Protein AF-0000000072506233 (afdb_homodimer)

pLDDT: mean 91.71, std 10.61, range [56.5, 98.94]

Solvent-accessible surface area (backbone atoms only — not comparable to full-atom values): 7409 Å² total; per-residue (Å²): 113,69,65,63,53,50,52,50,53,49,53,50,50,42,51,51,42,52,50,52,40,53,51,48,50,53,52,34,52,51,36,49,49,50,35,54,54,41,52,51,48,39,53,53,40,51,51,48,40,53,52,42,51,53,50,40,53,54,48,52,54,54,43,52,53,54,56,58,70,77,99,115,68,64,63,55,48,53,51,52,49,52,49,51,43,51,51,42,52,51,52,39,53,52,49,51,52,53,35,52,51,35,48,50,51,34,54,52,40,52,52,49,38,53,53,41,51,50,48,39,52,52,43,52,52,50,40,52,55,48,52,53,52,43,50,52,54,58,56,72,76,100

InterPro domains:
  IPR038830 Coiled-coil domain-containing protein 186 [PTHR18911] (1-64)

Structure (mmCIF, N/CA/C/O backbone):
data_AF-0000000072506233-model_v1
#
loop_
_entity.id
_entity.type
_entity.pdbx_description
1 polymer 'Uncharacterized protein'
#
loop_
_atom_site.group_PDB
_atom_site.id
_atom_site.type_symbol
_atom_site.label_atom_id
_atom_site.label_alt_id
_atom_site.label_comp_id
_atom_site.label_asym_id
_atom_site.label_entity_id
_atom_site.label_seq_id
_atom_site.pdbx_PDB_ins_code
_atom_site.Cartn_x
_atom_site.Cartn_y
_atom_site.Cartn_z
_atom_site.occupancy
_atom_site.B_iso_or_equiv
_atom_site.auth_seq_id
_atom_site.auth_comp_id
_atom_site.auth_asym_id
_atom_site.auth_atom_id
_atom_site.pdbx_PDB_model_num
ATOM 1 N N . MET A 1 1 ? 1.942 52.375 18.141 1 60.22 1 MET A N 1
ATOM 2 C CA . MET A 1 1 ? 2.357 51.906 16.828 1 60.22 1 MET A CA 1
ATOM 3 C C . MET A 1 1 ? 2.951 50.5 16.922 1 60.22 1 MET A C 1
ATOM 5 O O . MET A 1 1 ? 2.697 49.656 16.062 1 60.22 1 MET A O 1
ATOM 9 N N . GLY A 1 2 ? 3.615 50.094 17.969 1 63.78 2 GLY A N 1
ATOM 10 C CA . GLY A 1 2 ? 4.23 48.812 18.172 1 63.78 2 GLY A CA 1
ATOM 11 C C . GLY A 1 2 ? 3.221 47.688 18.328 1 63.78 2 GLY A C 1
ATOM 12 O O . GLY A 1 2 ? 3.396 46.594 17.766 1 63.78 2 GLY A O 1
ATOM 13 N N . ALA A 1 3 ? 2.057 48.062 18.922 1 72.06 3 ALA A N 1
ATOM 14 C CA . ALA A 1 3 ? 1.026 47.062 19.203 1 72.06 3 ALA A CA 1
ATOM 15 C C . ALA A 1 3 ? 0.291 46.656 17.938 1 72.06 3 ALA A C 1
ATOM 17 O O . ALA A 1 3 ? 0.005 45.469 17.734 1 72.06 3 ALA A O 1
ATOM 18 N N . ILE A 1 4 ? 0.058 47.656 17.016 1 68.06 4 ILE A N 1
ATOM 19 C CA . ILE A 1 4 ? -0.662 47.438 15.766 1 68.06 4 ILE A CA 1
ATOM 20 C C . ILE A 1 4 ? 0.199 46.594 14.828 1 68.06 4 ILE A C 1
ATOM 22 O O . ILE A 1 4 ? -0.308 45.688 14.141 1 68.06 4 ILE A O 1
ATOM 26 N N . PHE A 1 5 ? 1.524 46.781 14.867 1 75.75 5 PHE A N 1
ATOM 27 C CA . PHE A 1 5 ? 2.457 46.031 14.031 1 75.75 5 PHE A CA 1
ATOM 28 C C . PHE A 1 5 ? 2.613 44.594 14.531 1 75.75 5 PHE A C 1
ATOM 30 O O . PHE A 1 5 ? 2.725 43.688 13.727 1 75.75 5 PHE A O 1
ATOM 37 N N . SER A 1 6 ? 2.568 44.531 15.859 1 76.25 6 SER A N 1
ATOM 38 C CA . SER A 1 6 ? 2.705 43.219 16.453 1 76.25 6 SER A CA 1
ATOM 39 C C . SER A 1 6 ? 1.454 42.375 16.219 1 76.25 6 SER A C 1
ATOM 41 O O . SER A 1 6 ? 1.549 41.188 15.906 1 76.25 6 SER A O 1
ATOM 43 N N . ALA A 1 7 ? 0.294 43.062 16.297 1 76.94 7 ALA A N 1
ATOM 44 C CA . ALA A 1 7 ? -0.97 42.344 16.109 1 76.94 7 ALA A CA 1
ATOM 45 C C . ALA A 1 7 ? -1.117 41.875 14.672 1 76.94 7 ALA A C 1
ATOM 47 O O . ALA A 1 7 ? -1.605 40.75 14.43 1 76.94 7 ALA A O 1
ATOM 48 N N . GLY A 1 8 ? -0.625 42.594 13.695 1 79 8 GLY A N 1
ATOM 49 C CA . GLY A 1 8 ? -0.654 42.219 12.289 1 79 8 GLY A CA 1
ATOM 50 C C . GLY A 1 8 ? 0.24 41.062 11.953 1 79 8 GLY A C 1
ATOM 51 O O . GLY A 1 8 ? -0.14 40.188 11.172 1 79 8 GLY A O 1
ATOM 52 N N . SER A 1 9 ? 1.312 41.062 12.562 1 84.56 9 SER A N 1
ATOM 53 C CA . SER A 1 9 ? 2.285 40 12.328 1 84.56 9 SER A CA 1
ATOM 54 C C . SER A 1 9 ? 1.793 38.688 12.891 1 84.56 9 SER A C 1
ATOM 56 O O . SER A 1 9 ? 1.973 37.625 12.266 1 84.56 9 SER A O 1
ATOM 58 N N . GLU A 1 10 ? 1.108 38.781 14.016 1 81.5 10 GLU A N 1
ATOM 59 C CA . GLU A 1 10 ? 0.586 37.562 14.664 1 81.5 10 GLU A CA 1
ATOM 60 C C . GLU A 1 10 ? -0.578 36.969 13.883 1 81.5 10 GLU A C 1
ATOM 62 O O . GLU A 1 10 ? -0.695 35.75 13.766 1 81.5 10 GLU A O 1
ATOM 67 N N . LYS A 1 11 ? -1.381 37.844 13.406 1 83.25 11 LYS A N 1
ATOM 68 C CA . LYS A 1 11 ? -2.52 37.406 12.602 1 83.25 11 LYS A CA 1
ATOM 69 C C . LYS A 1 11 ? -2.059 36.719 11.312 1 83.25 11 LYS A C 1
ATOM 71 O O . LYS A 1 11 ? -2.646 35.75 10.875 1 83.25 11 LYS A O 1
ATOM 76 N N . ARG A 1 12 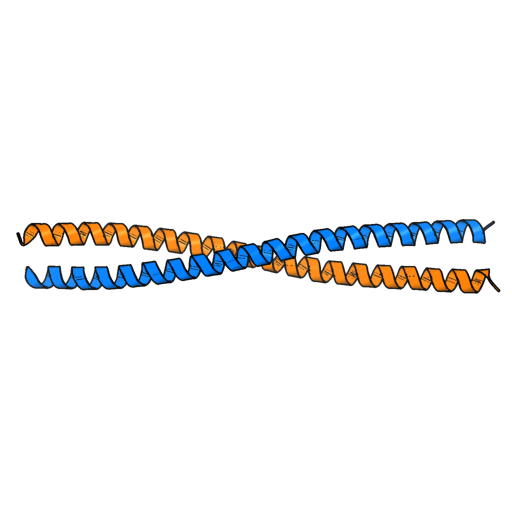? -1.025 37.281 10.812 1 89.69 12 ARG A N 1
ATOM 77 C CA . ARG A 1 12 ? -0.466 36.688 9.594 1 89.69 12 ARG A CA 1
ATOM 78 C C . ARG A 1 12 ? 0.148 35.344 9.875 1 89.69 12 ARG A C 1
ATOM 80 O O . ARG A 1 12 ? 0.006 34.406 9.07 1 89.69 12 ARG A O 1
ATOM 87 N N . SER A 1 13 ? 0.776 35.25 10.992 1 90.31 13 SER A N 1
ATOM 88 C CA . SER A 1 13 ? 1.38 34 11.398 1 90.31 13 SER A CA 1
ATOM 89 C C . SER A 1 13 ? 0.318 32.906 11.625 1 90.31 13 SER A C 1
ATOM 91 O O . SER A 1 13 ? 0.515 31.75 11.266 1 90.31 13 SER A O 1
ATOM 93 N N . LEU A 1 14 ? -0.785 33.281 12.211 1 90.5 14 LEU A N 1
ATOM 94 C CA . LEU A 1 14 ? -1.895 32.375 12.461 1 90.5 14 LEU A CA 1
ATOM 95 C C . LEU A 1 14 ? -2.531 31.922 11.156 1 90.5 14 LEU A C 1
ATOM 97 O O . LEU A 1 14 ? -2.885 30.75 11.008 1 90.5 14 LEU A O 1
ATOM 101 N N . GLN A 1 15 ? -2.65 32.812 10.25 1 91.56 15 GLN A N 1
ATOM 102 C CA . GLN A 1 15 ? -3.201 32.5 8.938 1 91.56 15 GLN A CA 1
ATOM 103 C C . GLN A 1 15 ? -2.299 31.531 8.188 1 91.56 15 GLN A C 1
ATOM 105 O O . GLN A 1 15 ? -2.781 30.594 7.551 1 91.56 15 GLN A O 1
ATOM 110 N N . LEU A 1 16 ? -1.05 31.766 8.203 1 94.75 16 LEU A N 1
ATOM 111 C CA . LEU A 1 16 ? -0.083 30.875 7.566 1 94.75 16 LEU A CA 1
ATOM 112 C C . LEU A 1 16 ? -0.138 29.484 8.188 1 94.75 16 LEU A C 1
ATOM 114 O O . LEU A 1 16 ? -0.133 28.484 7.473 1 94.75 16 LEU A O 1
ATOM 118 N N . ALA A 1 17 ? -0.23 29.406 9.5 1 94.19 17 ALA A N 1
ATOM 119 C CA . ALA A 1 17 ? -0.315 28.141 10.211 1 94.19 17 ALA A CA 1
ATOM 120 C C . ALA A 1 17 ? -1.576 27.375 9.82 1 94.19 17 ALA A C 1
ATOM 122 O O . ALA A 1 17 ? -1.537 26.156 9.625 1 94.19 17 ALA A O 1
ATOM 123 N N . ALA A 1 18 ? -2.662 28.109 9.695 1 93.25 18 ALA A N 1
ATOM 124 C CA . ALA A 1 18 ? -3.934 27.5 9.305 1 93.25 18 ALA A CA 1
ATOM 125 C C . ALA A 1 18 ? -3.867 26.953 7.887 1 93.25 18 ALA A C 1
ATOM 127 O O . ALA A 1 18 ? -4.391 25.875 7.609 1 93.25 18 ALA A O 1
ATOM 128 N N . GLU A 1 19 ? -3.199 27.609 7.016 1 96.06 19 GLU A N 1
ATOM 129 C CA . GLU A 1 19 ? -3.029 27.188 5.629 1 96.06 19 GLU A CA 1
ATOM 130 C C . GLU A 1 19 ? -2.166 25.938 5.535 1 96.06 19 GLU A C 1
ATOM 132 O O . GLU A 1 19 ? -2.512 24.984 4.828 1 96.06 19 GLU A O 1
ATOM 137 N N . VAL A 1 20 ? -1.062 25.938 6.238 1 97.06 20 VAL A N 1
ATOM 138 C CA . VAL A 1 20 ? -0.16 24.781 6.258 1 97.06 20 VAL A CA 1
ATOM 139 C C . VAL A 1 20 ? -0.885 23.562 6.82 1 97.06 20 VAL A C 1
ATOM 141 O O . VAL A 1 20 ? -0.793 22.469 6.262 1 97.06 20 VAL A O 1
ATOM 144 N N . ASN A 1 21 ? -1.647 23.781 7.879 1 96.44 21 ASN A N 1
ATOM 145 C CA . ASN A 1 21 ? -2.42 22.703 8.484 1 96.44 21 ASN A CA 1
ATOM 146 C C . ASN A 1 21 ? -3.432 22.109 7.508 1 96.44 21 ASN A C 1
ATOM 148 O O . ASN A 1 21 ? -3.588 20.891 7.426 1 96.44 21 ASN A O 1
ATOM 152 N N . SER A 1 22 ? -4.07 22.984 6.828 1 97.25 22 SER A N 1
ATOM 153 C CA . SER A 1 22 ? -5.051 22.547 5.84 1 97.25 22 SER A CA 1
ATOM 154 C C . SER A 1 22 ? -4.395 21.734 4.73 1 97.25 22 SER A C 1
ATOM 156 O O . SER A 1 22 ? -4.926 20.703 4.309 1 97.25 22 SER A O 1
ATOM 158 N N . ARG A 1 23 ? -3.242 22.094 4.254 1 97.88 23 ARG A N 1
ATOM 159 C CA . ARG A 1 23 ? -2.51 21.391 3.207 1 97.88 23 ARG A CA 1
ATOM 160 C C . ARG A 1 23 ? -1.995 20.047 3.709 1 97.88 23 ARG A C 1
ATOM 162 O O . ARG A 1 23 ? -2.076 19.047 3 1 97.88 23 ARG A O 1
ATOM 169 N N . LEU A 1 24 ? -1.515 20.031 4.926 1 98 24 LEU A N 1
ATOM 170 C CA . LEU A 1 24 ? -1.04 18.797 5.527 1 98 24 LEU A CA 1
ATOM 171 C C . LEU A 1 24 ? -2.178 17.797 5.672 1 98 24 LEU A C 1
ATOM 173 O O . LEU A 1 24 ? -1.984 16.594 5.453 1 98 24 LEU A O 1
ATOM 177 N N . GLN A 1 25 ? -3.266 18.359 6.047 1 97.5 25 GLN A N 1
ATOM 178 C CA . GLN A 1 25 ? -4.434 17.5 6.16 1 97.5 25 GLN A CA 1
ATOM 179 C C . GLN A 1 25 ? -4.801 16.891 4.809 1 97.5 25 GLN A C 1
ATOM 181 O O . GLN A 1 25 ? -5.121 15.695 4.723 1 97.5 25 GLN A O 1
ATOM 186 N N . ALA A 1 26 ? -4.754 17.609 3.781 1 98.31 26 ALA A N 1
ATOM 187 C CA . ALA A 1 26 ? -5.082 17.125 2.441 1 98.31 26 ALA A CA 1
ATOM 188 C C . ALA A 1 26 ? -4.102 16.062 1.984 1 98.31 26 ALA A C 1
ATOM 190 O O . ALA A 1 26 ? -4.508 15.016 1.456 1 98.31 26 ALA A O 1
ATOM 191 N N . VAL A 1 27 ? -2.85 16.266 2.225 1 98.38 27 VAL A N 1
ATOM 192 C CA . VAL A 1 27 ? -1.82 15.312 1.804 1 98.38 27 VAL A CA 1
ATOM 193 C C . VAL A 1 27 ? -1.927 14.031 2.625 1 98.38 27 VAL A C 1
ATOM 195 O O . VAL A 1 27 ? -1.744 12.938 2.098 1 98.38 27 VAL A O 1
ATOM 198 N N . LEU A 1 28 ? -2.203 14.227 3.863 1 98.56 28 LEU A N 1
ATOM 199 C CA . LEU A 1 28 ? -2.385 13.07 4.734 1 98.56 28 LEU A CA 1
ATOM 200 C C . LEU A 1 28 ? -3.561 12.219 4.266 1 98.56 28 LEU A C 1
ATOM 202 O O . LEU A 1 28 ? -3.463 10.992 4.227 1 98.56 28 LEU A O 1
ATOM 206 N N . GLU A 1 29 ? -4.648 12.766 3.943 1 98.38 29 GLU A N 1
ATOM 207 C CA . GLU A 1 29 ? -5.82 12.055 3.434 1 98.38 29 GLU A CA 1
ATOM 208 C C . GLU A 1 29 ? -5.48 11.266 2.17 1 98.38 29 GLU A C 1
ATOM 210 O O . GLU A 1 29 ? -5.852 10.102 2.041 1 98.38 29 GLU A O 1
ATOM 215 N N . ASP A 1 30 ? -4.727 11.914 1.323 1 98.69 30 ASP A N 1
ATOM 216 C CA . ASP A 1 30 ? -4.309 11.25 0.093 1 98.69 30 ASP A CA 1
ATOM 217 C C . ASP A 1 30 ? -3.43 10.039 0.396 1 98.69 30 ASP A C 1
ATOM 219 O O . ASP A 1 30 ? -3.584 8.984 -0.221 1 98.69 30 ASP A O 1
ATOM 223 N N . ALA A 1 31 ? -2.588 10.25 1.262 1 98.69 31 ALA A N 1
ATOM 224 C CA . ALA A 1 31 ? -1.677 9.172 1.639 1 98.69 31 ALA A CA 1
ATOM 225 C C . ALA A 1 31 ? -2.438 8 2.256 1 98.69 31 ALA A C 1
ATOM 227 O O . ALA A 1 31 ? -2.119 6.84 1.997 1 98.69 31 ALA A O 1
ATOM 228 N N . LEU A 1 32 ? -3.393 8.305 3.02 1 98.25 32 LEU A N 1
ATOM 229 C CA . LEU A 1 32 ? -4.188 7.27 3.674 1 98.25 32 LEU A CA 1
ATOM 230 C C . LEU A 1 32 ? -5.039 6.516 2.658 1 98.25 32 LEU A C 1
ATOM 232 O O . LEU A 1 32 ? -5.195 5.293 2.758 1 98.25 32 LEU A O 1
ATOM 236 N N . ILE A 1 33 ? -5.527 7.168 1.694 1 98.75 33 ILE A N 1
ATOM 237 C CA . ILE A 1 33 ? -6.309 6.539 0.635 1 98.75 33 ILE A CA 1
ATOM 238 C C . ILE A 1 33 ? -5.414 5.598 -0.174 1 98.75 33 ILE A C 1
ATOM 240 O O . ILE A 1 33 ? -5.812 4.477 -0.489 1 98.75 33 ILE A O 1
ATOM 244 N N . LYS A 1 34 ? -4.25 6.051 -0.501 1 98.69 34 LYS A N 1
ATOM 245 C CA . LYS A 1 34 ? -3.295 5.211 -1.218 1 98.69 34 LYS A CA 1
ATOM 246 C C . LYS A 1 34 ? -2.957 3.957 -0.418 1 98.69 34 LYS A C 1
ATOM 248 O O . LYS A 1 34 ? -2.861 2.865 -0.979 1 98.69 34 LYS A O 1
ATOM 253 N N . ASN A 1 35 ? -2.807 4.207 0.858 1 98.56 35 ASN A N 1
ATOM 254 C CA . ASN A 1 35 ? -2.549 3.078 1.744 1 98.56 35 ASN A CA 1
ATOM 255 C C . ASN A 1 35 ? -3.672 2.047 1.682 1 98.56 35 ASN A C 1
ATOM 257 O O . ASN A 1 35 ? -3.412 0.845 1.602 1 98.56 35 ASN A O 1
ATOM 261 N N . ILE A 1 36 ? -4.836 2.488 1.788 1 98.75 36 ILE A N 1
ATOM 262 C CA . ILE A 1 36 ? -5.996 1.604 1.747 1 98.75 36 ILE A CA 1
ATOM 263 C C . ILE A 1 36 ? -6.031 0.859 0.414 1 98.75 36 ILE A C 1
ATOM 265 O O . ILE A 1 36 ? -6.262 -0.351 0.378 1 98.75 36 ILE A O 1
ATOM 269 N N . THR A 1 37 ? -5.785 1.563 -0.701 1 98.75 37 THR A N 1
ATOM 270 C CA . THR A 1 37 ? -5.781 0.982 -2.039 1 98.75 37 THR A CA 1
ATOM 271 C C . THR A 1 37 ? -4.688 -0.072 -2.168 1 98.75 37 THR A C 1
ATOM 273 O O . THR A 1 37 ? -4.93 -1.166 -2.682 1 98.75 37 THR A O 1
ATOM 276 N N . LEU A 1 38 ? -3.557 0.208 -1.649 1 98.75 38 LEU A N 1
ATOM 277 C CA . LEU A 1 38 ? -2.424 -0.709 -1.722 1 98.75 38 LEU A CA 1
ATOM 278 C C . LEU A 1 38 ? -2.672 -1.947 -0.867 1 98.75 38 LEU A C 1
ATOM 280 O O . LEU A 1 38 ? -2.342 -3.064 -1.273 1 98.75 38 LEU A O 1
ATOM 284 N N . LYS A 1 39 ? -3.244 -1.76 0.253 1 98.62 39 LYS A N 1
ATOM 285 C CA . LYS A 1 39 ? -3.588 -2.898 1.1 1 98.62 39 LYS A CA 1
ATOM 286 C C . LYS A 1 39 ? -4.562 -3.836 0.392 1 98.62 39 LYS A C 1
ATOM 288 O O . LYS A 1 39 ? -4.422 -5.059 0.464 1 98.62 39 LYS A O 1
ATOM 293 N N . GLY A 1 40 ? -5.5 -3.281 -0.309 1 98.88 40 GLY A N 1
ATOM 294 C CA . GLY A 1 40 ? -6.398 -4.086 -1.119 1 98.88 40 GLY A CA 1
ATOM 295 C C . GLY A 1 40 ? -5.684 -4.871 -2.203 1 98.88 40 GLY A C 1
ATOM 296 O O . GLY A 1 40 ? -6.016 -6.031 -2.453 1 98.88 40 GLY A O 1
ATOM 297 N N . SER A 1 41 ? -4.789 -4.234 -2.811 1 98.75 41 SER A N 1
ATOM 298 C CA . SER A 1 41 ? -4 -4.898 -3.84 1 98.75 41 SER A CA 1
ATOM 299 C C . SER A 1 41 ? -3.203 -6.062 -3.258 1 98.75 41 SER A C 1
ATOM 301 O O . SER A 1 41 ? -3.154 -7.145 -3.848 1 98.75 41 SER A O 1
ATOM 303 N N . VAL A 1 42 ? -2.57 -5.84 -2.133 1 98.81 42 VAL A N 1
ATOM 304 C CA . VAL A 1 42 ? -1.806 -6.879 -1.454 1 98.81 42 VAL A CA 1
ATOM 305 C C . VAL A 1 42 ? -2.715 -8.062 -1.139 1 98.81 42 VAL A C 1
ATOM 307 O O . VAL A 1 42 ? -2.34 -9.219 -1.362 1 98.81 42 VAL A O 1
ATOM 310 N N . ASP A 1 43 ? -3.891 -7.785 -0.654 1 98.81 43 ASP A N 1
ATOM 311 C CA . ASP A 1 43 ? -4.836 -8.844 -0.331 1 98.81 43 ASP A CA 1
ATOM 312 C C . ASP A 1 43 ? -5.219 -9.641 -1.578 1 98.81 43 ASP A C 1
ATOM 314 O O . ASP A 1 43 ? -5.289 -10.867 -1.541 1 98.81 43 ASP A O 1
ATOM 318 N N . SER A 1 44 ? -5.473 -9.008 -2.664 1 98.88 44 SER A N 1
ATOM 319 C CA . SER A 1 44 ? -5.844 -9.656 -3.92 1 98.88 44 SER A CA 1
ATOM 320 C C . SER A 1 44 ? -4.699 -10.508 -4.461 1 98.88 44 SER A C 1
ATOM 322 O O . SER A 1 44 ? -4.91 -11.656 -4.859 1 98.88 44 SER A O 1
ATOM 324 N N . LEU A 1 45 ? -3.553 -9.945 -4.355 1 98.88 45 LEU A N 1
ATOM 325 C CA . LEU A 1 45 ? -2.381 -10.648 -4.867 1 98.88 45 LEU A CA 1
ATOM 326 C C . LEU A 1 45 ? -2.045 -11.852 -3.99 1 98.88 45 LEU A C 1
ATOM 328 O O . LEU A 1 45 ? -1.644 -12.898 -4.496 1 98.88 45 LEU A O 1
ATOM 332 N N . SER A 1 46 ? -2.223 -11.68 -2.738 1 98.88 46 SER A N 1
ATOM 333 C CA . SER A 1 46 ? -2.016 -12.797 -1.824 1 98.88 46 SER A CA 1
ATOM 334 C C . SER A 1 46 ? -2.959 -13.953 -2.141 1 98.88 46 SER A C 1
ATOM 336 O O . SER A 1 46 ? -2.557 -15.117 -2.109 1 98.88 46 SER A O 1
ATOM 338 N N . ASN A 1 47 ? -4.191 -13.688 -2.402 1 98.88 47 ASN A N 1
ATOM 339 C CA . ASN A 1 47 ? -5.156 -14.703 -2.795 1 98.88 47 ASN A CA 1
ATOM 340 C C . ASN A 1 47 ? -4.758 -15.383 -4.102 1 98.88 47 ASN A C 1
ATOM 342 O O . ASN A 1 47 ? -4.898 -16.594 -4.246 1 98.88 47 ASN A O 1
ATOM 346 N N . GLU A 1 48 ? -4.324 -14.57 -4.957 1 98.88 48 GLU A N 1
ATOM 347 C CA . GLU A 1 48 ? -3.904 -15.102 -6.25 1 98.88 48 GLU A CA 1
ATOM 348 C C . GLU A 1 48 ? -2.713 -16.047 -6.098 1 98.88 48 GLU A C 1
ATOM 350 O O . GLU A 1 48 ? -2.654 -17.078 -6.746 1 98.88 48 GLU A O 1
ATOM 355 N N . VAL A 1 49 ? -1.777 -15.672 -5.332 1 98.94 49 VAL A N 1
ATOM 356 C CA . VAL A 1 49 ? -0.621 -16.516 -5.051 1 98.94 49 VAL A CA 1
ATOM 357 C C . VAL A 1 49 ? -1.084 -17.844 -4.457 1 98.94 49 VAL A C 1
ATOM 359 O O . VAL A 1 49 ? -0.614 -18.906 -4.859 1 98.94 49 VAL A O 1
ATOM 362 N N . SER A 1 50 ? -2.031 -17.812 -3.537 1 98.88 50 SER A N 1
ATOM 363 C CA . SER A 1 50 ? -2.568 -19.016 -2.914 1 98.88 50 SER A CA 1
ATOM 364 C C . SER A 1 50 ? -3.234 -19.922 -3.943 1 98.88 50 SER A C 1
ATOM 366 O O . SER A 1 50 ? -3.041 -21.141 -3.926 1 98.88 50 SER A O 1
ATOM 368 N N . ARG A 1 51 ? -4.02 -19.328 -4.75 1 98.81 51 ARG A N 1
ATOM 369 C CA . ARG A 1 51 ? -4.711 -20.078 -5.797 1 98.81 51 ARG A CA 1
ATOM 370 C C . ARG A 1 51 ? -3.715 -20.75 -6.73 1 98.81 51 ARG A C 1
ATOM 372 O O . ARG A 1 51 ? -3.811 -21.953 -6.977 1 98.81 51 ARG A O 1
ATOM 379 N N . LEU A 1 52 ? -2.744 -20.062 -7.184 1 98.81 52 LEU A N 1
ATOM 380 C CA . LEU A 1 52 ? -1.749 -20.578 -8.117 1 98.81 52 LEU A CA 1
ATOM 381 C C . LEU A 1 52 ? -0.896 -21.656 -7.469 1 98.81 52 LEU A C 1
ATOM 383 O O . LEU A 1 52 ? -0.555 -22.656 -8.109 1 98.81 52 LEU A O 1
ATOM 387 N N . SER A 1 53 ? -0.599 -21.484 -6.273 1 98.88 53 SER A N 1
ATOM 388 C CA . SER A 1 53 ? 0.19 -22.469 -5.535 1 98.88 53 SER A CA 1
ATOM 389 C C . SER A 1 53 ? -0.562 -23.781 -5.391 1 98.88 53 SER A C 1
ATOM 391 O O . SER A 1 53 ? 0.022 -24.859 -5.543 1 98.88 53 SER A O 1
ATOM 393 N N . ARG A 1 54 ? -1.804 -23.734 -5.133 1 98.81 54 ARG A N 1
ATOM 394 C CA . ARG A 1 54 ? -2.625 -24.938 -5.027 1 98.81 54 ARG A CA 1
ATOM 395 C C . ARG A 1 54 ? -2.725 -25.641 -6.375 1 98.81 54 ARG A C 1
ATOM 397 O O . ARG A 1 54 ? -2.602 -26.875 -6.441 1 98.81 54 ARG A O 1
ATOM 404 N N . GLU A 1 55 ? -2.898 -24.875 -7.336 1 98.62 55 GLU A N 1
ATOM 405 C CA . GLU A 1 55 ? -2.994 -25.438 -8.688 1 98.62 55 GLU A CA 1
ATOM 406 C C . GLU A 1 55 ? -1.693 -26.125 -9.094 1 98.62 55 GLU A C 1
ATOM 408 O O . GLU A 1 55 ? -1.713 -27.219 -9.656 1 98.62 55 GLU A O 1
ATOM 413 N N . ASN A 1 56 ? -0.645 -25.516 -8.781 1 98.56 56 ASN A N 1
ATOM 414 C CA . ASN A 1 56 ? 0.666 -26.078 -9.094 1 98.56 56 ASN A CA 1
ATOM 415 C C . ASN A 1 56 ? 0.903 -27.391 -8.344 1 98.56 56 ASN A C 1
ATOM 417 O O . ASN A 1 56 ? 1.459 -28.344 -8.906 1 98.56 56 ASN A O 1
ATOM 421 N N . ARG A 1 57 ? 0.468 -27.391 -7.086 1 98.19 57 ARG A N 1
ATOM 422 C CA . ARG A 1 57 ? 0.604 -28.609 -6.305 1 98.19 57 ARG A CA 1
ATOM 423 C C . ARG A 1 57 ? -0.216 -29.75 -6.918 1 98.19 57 ARG A C 1
ATOM 425 O O . ARG A 1 57 ? 0.267 -30.875 -7.039 1 98.19 57 ARG A O 1
ATOM 432 N N . GLN A 1 58 ? -1.395 -29.484 -7.367 1 97.62 58 GLN A N 1
ATOM 433 C CA . GLN A 1 58 ? -2.275 -30.484 -7.973 1 97.62 58 GLN A CA 1
ATOM 434 C C . GLN A 1 58 ? -1.702 -31 -9.289 1 97.62 58 GLN A C 1
ATOM 436 O O . GLN A 1 58 ? -1.723 -32.188 -9.555 1 97.62 58 GLN A O 1
ATOM 441 N N . LEU A 1 59 ? -1.099 -30.125 -10.008 1 96.88 59 LEU A N 1
ATOM 442 C CA . LEU A 1 59 ? -0.521 -30.5 -11.297 1 96.88 59 LEU A CA 1
ATOM 443 C C . LEU A 1 59 ? 0.717 -31.375 -11.109 1 96.88 59 LEU A C 1
ATOM 445 O O . LEU A 1 59 ? 0.934 -32.312 -11.859 1 96.88 59 LEU A O 1
ATOM 449 N N . THR A 1 60 ? 1.455 -31.047 -10.148 1 96.31 60 THR A N 1
ATOM 450 C CA . THR A 1 60 ? 2.656 -31.812 -9.852 1 96.31 60 THR A CA 1
ATOM 451 C C . THR A 1 60 ? 2.293 -33.25 -9.43 1 96.31 60 THR A C 1
ATOM 453 O O . THR A 1 60 ? 2.947 -34.188 -9.836 1 96.31 60 THR A O 1
ATOM 456 N N . LEU A 1 61 ? 1.202 -33.375 -8.719 1 95.69 61 LEU A N 1
ATOM 457 C CA . LEU A 1 61 ? 0.741 -34.688 -8.281 1 95.69 61 LEU A CA 1
ATOM 458 C C . LEU A 1 61 ? 0.252 -35.5 -9.469 1 95.69 61 LEU A C 1
ATOM 460 O O . LEU A 1 61 ? 0.556 -36.688 -9.57 1 95.69 61 LEU A O 1
ATOM 464 N N . THR A 1 62 ? -0.426 -34.906 -10.328 1 92.38 62 THR A N 1
ATOM 465 C CA . THR A 1 62 ? -0.946 -35.594 -11.5 1 92.38 62 THR A CA 1
ATOM 466 C C . THR A 1 62 ? 0.189 -36 -12.438 1 92.38 62 THR A C 1
ATOM 468 O O . THR A 1 62 ? 0.152 -37.094 -13.031 1 92.38 62 THR A O 1
ATOM 471 N N . HIS A 1 63 ? 1.164 -35.188 -12.562 1 90 63 HIS A N 1
ATOM 472 C CA . HIS A 1 63 ? 2.32 -35.5 -13.398 1 90 63 HIS A CA 1
ATOM 473 C C . HIS A 1 63 ? 3.1 -36.688 -12.836 1 90 63 HIS A C 1
ATOM 475 O O . HIS A 1 63 ? 3.564 -37.562 -13.594 1 90 63 HIS A O 1
ATOM 481 N N . SER A 1 64 ? 3.199 -36.656 -11.578 1 91.38 64 SER A N 1
ATOM 482 C CA . SER A 1 64 ? 3.896 -37.781 -10.938 1 91.38 64 SER A CA 1
ATOM 483 C C . SER A 1 64 ? 3.184 -39.094 -11.195 1 91.38 64 SER A C 1
ATOM 485 O O . SER A 1 64 ? 3.828 -40.125 -11.477 1 91.38 64 SER A O 1
ATOM 487 N N . ARG A 1 65 ? 1.92 -39.094 -11.242 1 90 65 ARG A N 1
ATOM 488 C CA . ARG A 1 65 ? 1.11 -40.281 -11.469 1 90 65 ARG A CA 1
ATOM 489 C C . ARG A 1 65 ? 1.236 -40.781 -12.914 1 90 65 ARG A C 1
ATOM 491 O O . ARG A 1 65 ? 1.284 -41.969 -13.164 1 90 65 ARG A O 1
ATOM 498 N N . CYS A 1 66 ? 1.371 -39.844 -13.727 1 88.06 66 CYS A N 1
ATOM 499 C CA . CYS A 1 66 ? 1.53 -40.188 -15.133 1 88.06 66 CYS A CA 1
ATOM 500 C C . CYS A 1 66 ? 2.877 -40.844 -15.391 1 88.06 66 CYS A C 1
ATOM 502 O O . CYS A 1 66 ? 2.963 -41.812 -16.141 1 88.06 66 CYS A O 1
ATOM 504 N N . ASN A 1 67 ? 3.846 -40.406 -14.727 1 84.38 67 ASN A N 1
ATOM 505 C CA . ASN A 1 67 ? 5.191 -40.938 -14.906 1 84.38 67 ASN A CA 1
ATOM 506 C C . ASN A 1 67 ? 5.316 -42.344 -14.305 1 84.38 67 ASN A C 1
ATOM 508 O O . ASN A 1 67 ? 6.059 -43.188 -14.82 1 84.38 67 ASN A O 1
ATOM 512 N N . GLU A 1 68 ? 4.531 -42.594 -13.344 1 86.69 68 GLU A N 1
ATOM 513 C CA . GLU A 1 68 ? 4.57 -43.906 -12.68 1 86.69 68 GLU A CA 1
ATOM 514 C C . GLU A 1 68 ? 3.865 -44.969 -13.516 1 86.69 68 GLU A C 1
ATOM 516 O O . GLU A 1 68 ? 4.238 -46.125 -13.469 1 86.69 68 GLU A O 1
ATOM 521 N N . GLN A 1 69 ? 2.939 -44.656 -14.398 1 75.56 69 GLN A N 1
ATOM 522 C CA . GLN A 1 69 ? 2.191 -45.594 -15.227 1 75.56 69 GLN A CA 1
ATOM 523 C C . GLN A 1 69 ? 2.973 -45.969 -16.484 1 75.56 69 GLN A C 1
ATOM 525 O O . GLN A 1 69 ? 2.615 -46.906 -17.203 1 75.56 69 GLN A O 1
ATOM 530 N N . HIS A 1 70 ? 3.994 -45.344 -16.859 1 66.06 70 HIS A N 1
ATOM 531 C CA . HIS A 1 70 ? 4.789 -45.625 -18.047 1 66.06 70 HIS A CA 1
ATOM 532 C C . HIS A 1 70 ? 6.062 -46.375 -17.672 1 66.06 70 HIS A C 1
ATOM 534 O O . HIS A 1 70 ? 6.902 -46.656 -18.547 1 66.06 70 HIS A O 1
ATOM 540 N N . ILE A 1 71 ? 6.246 -46.469 -16.359 1 56.5 71 ILE A N 1
ATOM 541 C CA . ILE A 1 71 ? 7.27 -47.438 -15.977 1 56.5 71 ILE A CA 1
ATOM 542 C C . ILE A 1 71 ? 6.641 -48.812 -15.836 1 56.5 71 ILE A C 1
ATOM 544 O O . ILE A 1 71 ? 5.52 -48.969 -15.336 1 56.5 71 ILE A O 1
ATOM 548 N N . MET B 1 1 ? -5.805 46.969 29.031 1 59.84 1 MET B N 1
ATOM 549 C CA . MET B 1 1 ? -6.133 45.625 29.484 1 59.84 1 MET B CA 1
ATOM 550 C C . MET B 1 1 ? -6.637 44.781 28.328 1 59.84 1 MET B C 1
ATOM 552 O O . MET B 1 1 ? -6.301 43.594 28.234 1 59.84 1 MET B O 1
ATOM 556 N N . GLY B 1 2 ? -7.262 45.281 27.328 1 63.28 2 GLY B N 1
ATOM 557 C CA . GLY B 1 2 ? -7.801 44.594 26.188 1 63.28 2 GLY B CA 1
ATOM 558 C C . GLY B 1 2 ? -6.727 44.062 25.25 1 63.28 2 GLY B C 1
ATOM 559 O O . GLY B 1 2 ? -6.812 42.938 24.766 1 63.28 2 GLY B O 1
ATOM 560 N N . ALA B 1 3 ? -5.613 44.812 25.188 1 71.94 3 ALA B N 1
ATOM 561 C CA . ALA B 1 3 ? -4.531 44.469 24.266 1 71.94 3 ALA B CA 1
ATOM 562 C C . ALA B 1 3 ? -3.732 43.281 24.781 1 71.94 3 ALA B C 1
ATOM 564 O O . ALA B 1 3 ? -3.367 42.406 24 1 71.94 3 ALA B O 1
ATOM 565 N N . ILE B 1 4 ? -3.525 43.219 26.156 1 67.69 4 ILE B N 1
ATOM 566 C CA . ILE B 1 4 ? -2.752 42.156 26.781 1 67.69 4 ILE B CA 1
ATOM 567 C C . ILE B 1 4 ? -3.525 40.844 26.703 1 67.69 4 ILE B C 1
ATOM 569 O O . ILE B 1 4 ? -2.939 39.781 26.469 1 67.69 4 ILE B O 1
ATOM 573 N N . PHE B 1 5 ? -4.867 40.906 26.797 1 75.5 5 PHE B N 1
ATOM 574 C CA . PHE B 1 5 ? -5.719 39.75 26.734 1 75.5 5 PHE B CA 1
ATOM 575 C C . PHE B 1 5 ? -5.797 39.188 25.297 1 75.5 5 PHE B C 1
ATOM 577 O O . PHE B 1 5 ? -5.816 38 25.094 1 75.5 5 PHE B O 1
ATOM 584 N N . SER B 1 6 ? -5.766 40.156 24.406 1 76.69 6 SER B N 1
ATOM 585 C CA . SER B 1 6 ? -5.832 39.781 23 1 76.69 6 SER B CA 1
ATOM 586 C C . SER B 1 6 ? -4.52 39.156 22.531 1 76.69 6 SER B C 1
ATOM 588 O O . SER B 1 6 ? -4.523 38.156 21.812 1 76.69 6 SER B O 1
ATOM 590 N N . ALA B 1 7 ? -3.408 39.719 23.047 1 77.06 7 ALA B N 1
ATOM 591 C CA . ALA B 1 7 ? -2.092 39.219 22.672 1 77.06 7 ALA B CA 1
ATOM 592 C C . ALA B 1 7 ? -1.861 37.812 23.219 1 77.06 7 ALA B C 1
ATOM 594 O O . ALA B 1 7 ? -1.289 36.938 22.531 1 77.06 7 ALA B O 1
ATOM 595 N N . GLY B 1 8 ? -2.379 37.5 24.391 1 79.12 8 GLY B N 1
ATOM 596 C CA . GLY B 1 8 ? -2.273 36.188 25.016 1 79.12 8 GLY B CA 1
ATOM 597 C C . GLY B 1 8 ? -3.072 35.094 24.297 1 79.12 8 GLY B C 1
ATOM 598 O O . GLY B 1 8 ? -2.605 33.969 24.141 1 79.12 8 GLY B O 1
ATOM 599 N N . SER B 1 9 ? -4.152 35.531 23.891 1 84.56 9 SER B N 1
ATOM 600 C CA . SER B 1 9 ? -5.035 34.594 23.203 1 84.56 9 SER B CA 1
ATOM 601 C C . SER B 1 9 ? -4.473 34.219 21.828 1 84.56 9 SER B C 1
ATOM 603 O O . SER B 1 9 ? -4.551 33.062 21.422 1 84.56 9 SER B O 1
ATOM 605 N N . GLU B 1 10 ? -3.844 35.188 21.203 1 81.69 10 GLU B N 1
ATOM 606 C CA . GLU B 1 10 ? -3.262 34.969 19.891 1 81.69 10 GLU B CA 1
ATOM 607 C C . GLU B 1 10 ? -2.031 34.062 19.969 1 81.69 10 GLU B C 1
ATOM 609 O O . GLU B 1 10 ? -1.823 33.219 19.109 1 81.69 10 GLU B O 1
ATOM 614 N N . LYS B 1 11 ? -1.281 34.312 20.953 1 83.5 11 LYS B N 1
ATOM 615 C CA . LYS B 1 11 ? -0.088 33.5 21.172 1 83.5 11 LYS B CA 1
ATOM 616 C C . LYS B 1 11 ? -0.458 32.031 21.469 1 83.5 11 LYS B C 1
ATOM 618 O O . LYS B 1 11 ? 0.208 31.109 21 1 83.5 11 LYS B O 1
ATOM 623 N N . ARG B 1 12 ? -1.503 31.938 22.156 1 89.88 12 ARG B N 1
ATOM 624 C CA . ARG B 1 12 ? -1.982 30.594 22.484 1 89.88 12 ARG B CA 1
ATOM 625 C C . ARG B 1 12 ? -2.51 29.891 21.234 1 89.88 12 ARG B C 1
ATOM 627 O O . ARG B 1 12 ? -2.279 28.703 21.031 1 89.88 12 ARG B O 1
ATOM 634 N N . SER B 1 13 ? -3.172 30.656 20.438 1 90.44 13 SER B N 1
ATOM 635 C CA . SER B 1 13 ? -3.701 30.125 19.188 1 90.44 13 SER B CA 1
ATOM 636 C C . SER B 1 13 ? 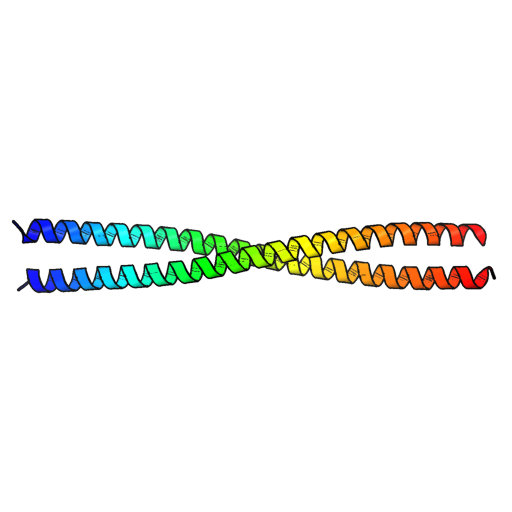-2.578 29.703 18.25 1 90.44 13 SER B C 1
ATOM 638 O O . SER B 1 13 ? -2.684 28.672 17.578 1 90.44 13 SER B O 1
ATOM 640 N N . LEU B 1 14 ? -1.517 30.453 18.188 1 90.56 14 LEU B N 1
ATOM 641 C CA . LEU B 1 14 ? -0.356 30.141 17.359 1 90.56 14 LEU B CA 1
ATOM 642 C C . LEU B 1 14 ? 0.353 28.891 17.875 1 90.56 14 LEU B C 1
ATOM 644 O O . LEU B 1 14 ? 0.792 28.062 17.078 1 90.56 14 LEU B O 1
ATOM 648 N N . GLN B 1 15 ? 0.431 28.781 19.156 1 91.75 15 GLN B N 1
ATOM 649 C CA . GLN B 1 15 ? 1.044 27.609 19.766 1 91.75 15 GLN B CA 1
ATOM 650 C C . GLN B 1 15 ? 0.237 26.344 19.469 1 91.75 15 GLN B C 1
ATOM 652 O O . GLN B 1 15 ? 0.806 25.297 19.172 1 91.75 15 GLN B O 1
ATOM 657 N N . LEU B 1 16 ? -1.026 26.453 19.594 1 94.75 16 LEU B N 1
ATOM 658 C CA . LEU B 1 16 ? -1.906 25.328 19.297 1 94.75 16 LEU B CA 1
ATOM 659 C C . LEU B 1 16 ? -1.773 24.922 17.828 1 94.75 16 LEU B C 1
ATOM 661 O O . LEU B 1 16 ? -1.685 23.734 17.516 1 94.75 16 LEU B O 1
ATOM 665 N N . ALA B 1 17 ? -1.718 25.875 16.906 1 94.19 17 ALA B N 1
ATOM 666 C CA . ALA B 1 17 ? -1.566 25.609 15.484 1 94.19 17 ALA B CA 1
ATOM 667 C C . ALA B 1 17 ? -0.242 24.906 15.188 1 94.19 17 ALA B C 1
ATOM 669 O O . ALA B 1 17 ? -0.188 23.984 14.375 1 94.19 17 ALA B O 1
ATOM 670 N N . ALA B 1 18 ? 0.787 25.359 15.875 1 93.31 18 ALA B N 1
ATOM 671 C CA . ALA B 1 18 ? 2.111 24.781 15.695 1 93.31 18 ALA B CA 1
ATOM 672 C C . ALA B 1 18 ? 2.135 23.328 16.172 1 93.31 18 ALA B C 1
ATOM 674 O O . ALA B 1 18 ? 2.74 22.469 15.539 1 93.31 18 ALA B O 1
ATOM 675 N N . GLU B 1 19 ? 1.448 23.016 17.219 1 96.12 19 GLU B N 1
ATOM 676 C CA . GLU B 1 19 ? 1.359 21.672 17.781 1 96.12 19 GLU B CA 1
ATOM 677 C C . GLU B 1 19 ? 0.588 20.734 16.844 1 96.12 19 GLU B C 1
ATOM 679 O O . GLU B 1 19 ? 1.022 19.609 16.578 1 96.12 19 GLU B O 1
ATOM 684 N N . VAL B 1 20 ? -0.534 21.219 16.359 1 96.94 20 VAL B N 1
ATOM 685 C CA . VAL B 1 20 ? -1.354 20.438 15.438 1 96.94 20 VAL B CA 1
ATOM 686 C C . VAL B 1 20 ? -0.566 20.141 14.164 1 96.94 20 VAL B C 1
ATOM 688 O O . VAL B 1 20 ? -0.561 19 13.672 1 96.94 20 VAL B O 1
ATOM 691 N N . ASN B 1 21 ? 0.144 21.141 13.672 1 96.31 21 ASN B N 1
ATOM 692 C CA . ASN B 1 21 ? 0.968 20.969 12.477 1 96.31 21 ASN B CA 1
ATOM 693 C C . ASN B 1 21 ? 2.055 19.922 12.688 1 96.31 21 ASN B C 1
ATOM 695 O O . ASN B 1 21 ? 2.305 19.094 11.805 1 96.31 21 ASN B O 1
ATOM 699 N N . SER B 1 22 ? 2.648 20 13.812 1 97.25 22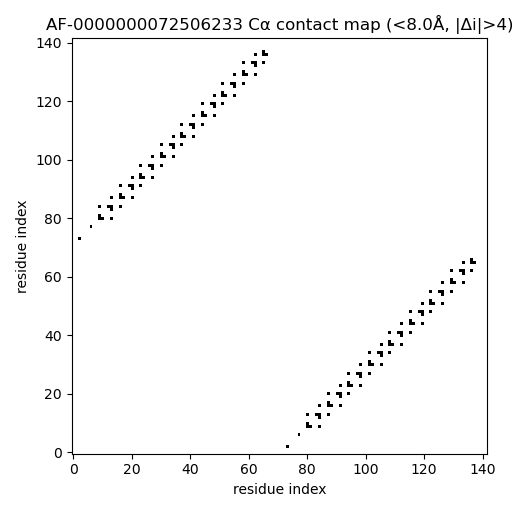 SER B N 1
ATOM 700 C CA . SER B 1 22 ? 3.695 19.047 14.133 1 97.25 22 SER B CA 1
ATOM 701 C C . SER B 1 22 ? 3.139 17.625 14.195 1 97.25 22 SER B C 1
ATOM 703 O O . SER B 1 22 ? 3.76 16.688 13.695 1 97.25 22 SER B O 1
ATOM 705 N N . ARG B 1 23 ? 1.974 17.406 14.75 1 97.88 23 ARG B N 1
ATOM 706 C CA . ARG B 1 23 ? 1.333 16.094 14.852 1 97.88 23 ARG B CA 1
ATOM 707 C C . ARG B 1 23 ? 0.899 15.594 13.484 1 97.88 23 ARG B C 1
ATOM 709 O O . ARG B 1 23 ? 1.082 14.422 13.164 1 97.88 23 ARG B O 1
ATOM 716 N N . LEU B 1 24 ? 0.38 16.484 12.68 1 98 24 LEU B N 1
ATOM 717 C CA . LEU B 1 24 ? -0.027 16.125 11.32 1 98 24 LEU B CA 1
ATOM 718 C C . LEU B 1 24 ? 1.174 15.68 10.492 1 98 24 LEU B C 1
ATOM 720 O O . LEU B 1 24 ? 1.075 14.742 9.703 1 98 24 LEU B O 1
ATOM 724 N N . GLN B 1 25 ? 2.203 16.406 10.727 1 97.44 25 GLN B N 1
ATOM 725 C CA . GLN B 1 25 ? 3.428 16.031 10.023 1 97.44 25 GLN B CA 1
ATOM 726 C C . GLN B 1 25 ? 3.887 1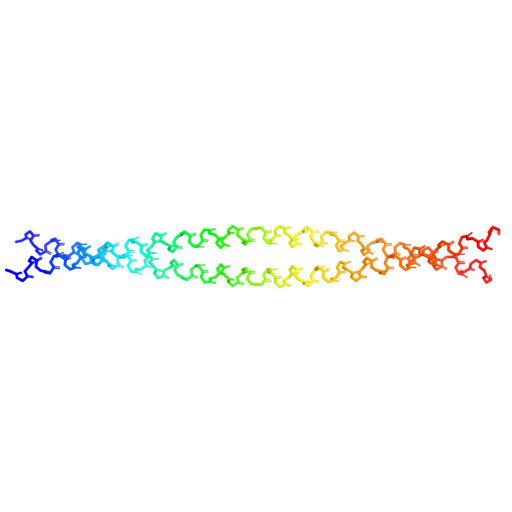4.641 10.43 1 97.44 25 GLN B C 1
ATOM 728 O O . GLN B 1 25 ? 4.289 13.844 9.578 1 97.44 25 GLN B O 1
ATOM 733 N N . ALA B 1 26 ? 3.818 14.289 11.648 1 98.31 26 ALA B N 1
ATOM 734 C CA . ALA B 1 26 ? 4.234 12.977 12.141 1 98.31 26 ALA B CA 1
ATOM 735 C C . ALA B 1 26 ? 3.352 11.867 11.578 1 98.31 26 ALA B C 1
ATOM 737 O O . ALA B 1 26 ? 3.852 10.836 11.125 1 98.31 26 ALA B O 1
ATOM 738 N N . VAL B 1 27 ? 2.08 12.094 11.539 1 98.38 27 VAL B N 1
ATOM 739 C CA . VAL B 1 27 ? 1.138 11.094 11.055 1 98.38 27 VAL B CA 1
ATOM 740 C C . VAL B 1 27 ? 1.302 10.914 9.547 1 98.38 27 VAL B C 1
ATOM 742 O O . VAL B 1 27 ? 1.218 9.797 9.031 1 98.38 27 VAL B O 1
ATOM 745 N N . LEU B 1 28 ? 1.512 12.023 8.906 1 98.56 28 LEU B N 1
ATOM 746 C CA . LEU B 1 28 ? 1.741 11.969 7.469 1 98.56 28 LEU B CA 1
ATOM 747 C C . LEU B 1 28 ? 2.99 11.156 7.145 1 98.56 28 LEU B C 1
ATOM 749 O O . LEU B 1 28 ? 2.982 10.344 6.223 1 98.56 28 LEU B O 1
ATOM 753 N N . GLU B 1 29 ? 4.051 11.344 7.809 1 98.38 29 GLU B N 1
ATOM 754 C CA . GLU B 1 29 ? 5.285 10.586 7.621 1 98.38 29 GLU B CA 1
ATOM 755 C C . GLU B 1 29 ? 5.051 9.094 7.809 1 98.38 29 GLU B C 1
ATOM 757 O O . GLU B 1 29 ? 5.512 8.281 7 1 98.38 29 GLU B O 1
ATOM 762 N N . ASP B 1 30 ? 4.293 8.797 8.828 1 98.69 30 ASP B N 1
ATOM 763 C CA . ASP B 1 30 ? 3.973 7.395 9.086 1 98.69 30 ASP B CA 1
ATOM 764 C C . ASP B 1 30 ? 3.17 6.793 7.934 1 98.69 30 ASP B C 1
ATOM 766 O O . ASP B 1 30 ? 3.426 5.66 7.516 1 98.69 30 ASP B O 1
ATOM 770 N N . ALA B 1 31 ? 2.277 7.527 7.516 1 98.69 31 ALA B N 1
ATOM 771 C CA . ALA B 1 31 ? 1.432 7.066 6.418 1 98.69 31 ALA B CA 1
ATOM 772 C C . ALA B 1 31 ? 2.248 6.855 5.145 1 98.69 31 ALA B C 1
ATOM 774 O O . ALA B 1 31 ? 2.02 5.895 4.406 1 98.69 31 ALA B O 1
ATOM 775 N N . LEU B 1 32 ? 3.148 7.699 4.918 1 98.25 32 LEU B N 1
ATOM 776 C CA . LEU B 1 32 ? 3.99 7.613 3.732 1 98.25 32 LEU B CA 1
ATOM 777 C C . LEU B 1 32 ? 4.934 6.418 3.822 1 98.25 32 LEU B C 1
ATOM 779 O O . LEU B 1 32 ? 5.176 5.734 2.824 1 98.25 32 LEU B O 1
ATOM 783 N N . ILE B 1 33 ? 5.406 6.129 4.961 1 98.75 33 ILE B N 1
ATOM 784 C CA . ILE B 1 33 ? 6.27 4.973 5.172 1 98.75 33 ILE B CA 1
ATOM 785 C C . ILE B 1 33 ? 5.48 3.688 4.938 1 98.75 33 ILE B C 1
ATOM 787 O O . ILE B 1 33 ? 5.969 2.762 4.285 1 98.75 33 ILE B O 1
ATOM 791 N N . LYS B 1 34 ? 4.305 3.637 5.461 1 98.69 34 LYS B N 1
ATOM 792 C CA . LYS B 1 34 ? 3.439 2.48 5.242 1 98.69 34 LYS B CA 1
ATOM 793 C C . LYS B 1 34 ? 3.162 2.277 3.754 1 98.69 34 LYS B C 1
ATOM 795 O O . LYS B 1 34 ? 3.164 1.144 3.268 1 98.69 34 LYS B O 1
ATOM 800 N N . ASN B 1 35 ? 2.941 3.404 3.129 1 98.56 35 ASN B N 1
ATOM 801 C CA . ASN B 1 35 ? 2.73 3.35 1.687 1 98.56 35 ASN B CA 1
ATOM 802 C C . ASN B 1 35 ? 3.928 2.73 0.968 1 98.56 35 ASN B C 1
ATOM 804 O O . ASN B 1 35 ? 3.758 1.887 0.086 1 98.56 35 ASN B O 1
ATOM 808 N N . ILE B 1 36 ? 5.055 3.168 1.265 1 98.75 36 ILE B N 1
ATOM 809 C CA . ILE B 1 36 ? 6.273 2.66 0.647 1 98.75 36 ILE B CA 1
ATOM 810 C C . ILE B 1 36 ? 6.41 1.166 0.925 1 98.75 36 ILE B C 1
ATOM 812 O O . ILE B 1 36 ? 6.73 0.387 0.024 1 98.75 36 ILE B O 1
ATOM 816 N N . THR B 1 37 ? 6.152 0.74 2.164 1 98.75 37 THR B N 1
ATOM 817 C CA . THR B 1 37 ? 6.238 -0.658 2.57 1 98.75 37 THR B CA 1
ATOM 818 C C . THR B 1 37 ? 5.227 -1.507 1.808 1 98.75 37 THR B C 1
ATOM 820 O O . THR B 1 37 ? 5.562 -2.578 1.3 1 98.75 37 THR B O 1
ATOM 823 N N . LEU B 1 38 ? 4.074 -1.027 1.655 1 98.75 38 LEU B N 1
ATOM 824 C CA . LEU B 1 38 ? 3.01 -1.745 0.957 1 98.75 38 LEU B CA 1
ATOM 825 C C . LEU B 1 38 ? 3.316 -1.855 -0.533 1 98.75 38 LEU B C 1
ATOM 827 O O . LEU B 1 38 ? 3.084 -2.9 -1.143 1 98.75 38 LEU B O 1
ATOM 831 N N . LYS B 1 39 ? 3.838 -0.828 -1.079 1 98.62 39 LYS B N 1
ATOM 832 C CA . LYS B 1 39 ? 4.23 -0.872 -2.484 1 98.62 39 LYS B CA 1
ATOM 833 C C . LYS B 1 39 ? 5.289 -1.943 -2.725 1 98.62 39 LYS B C 1
ATOM 835 O O . LYS B 1 39 ? 5.23 -2.674 -3.717 1 98.62 39 LYS B O 1
ATOM 840 N N . GLY B 1 40 ? 6.199 -2.062 -1.82 1 98.88 40 GLY B N 1
ATOM 841 C CA . GLY B 1 40 ? 7.18 -3.133 -1.896 1 98.88 40 GLY B CA 1
ATOM 842 C C . GLY B 1 40 ? 6.559 -4.516 -1.834 1 98.88 40 GLY B C 1
ATOM 843 O O . GLY B 1 40 ? 6.973 -5.422 -2.559 1 98.88 40 GLY B O 1
ATOM 844 N N . SER B 1 41 ? 5.645 -4.648 -0.984 1 98.75 41 SER B N 1
ATOM 845 C CA . SER B 1 41 ? 4.938 -5.922 -0.867 1 98.75 41 SER B CA 1
ATOM 846 C C . SER B 1 41 ? 4.203 -6.266 -2.158 1 98.75 41 SER B C 1
ATOM 848 O O . SER B 1 41 ? 4.246 -7.41 -2.617 1 98.75 41 SER B O 1
ATOM 850 N N . VAL B 1 42 ? 3.52 -5.293 -2.725 1 98.81 42 VAL B N 1
ATOM 851 C CA . VAL B 1 42 ? 2.807 -5.48 -3.982 1 98.81 42 VAL B CA 1
ATOM 852 C C . VAL B 1 42 ? 3.783 -5.926 -5.07 1 98.81 42 VAL B C 1
ATOM 854 O O . VAL B 1 42 ? 3.494 -6.855 -5.828 1 98.81 42 VAL B O 1
ATOM 857 N N . ASP B 1 43 ? 4.938 -5.305 -5.109 1 98.81 43 ASP B N 1
ATOM 858 C CA . ASP B 1 43 ? 5.945 -5.664 -6.105 1 98.81 43 ASP B CA 1
ATOM 859 C C . ASP B 1 43 ? 6.418 -7.102 -5.91 1 98.81 43 ASP B C 1
ATOM 861 O O . ASP B 1 43 ? 6.57 -7.848 -6.879 1 98.81 43 ASP B O 1
ATOM 865 N N . SER B 1 44 ? 6.656 -7.523 -4.73 1 98.88 44 SER B N 1
ATOM 866 C CA . SER B 1 44 ? 7.109 -8.875 -4.418 1 98.88 44 SER B CA 1
ATOM 867 C C . SER B 1 44 ? 6.04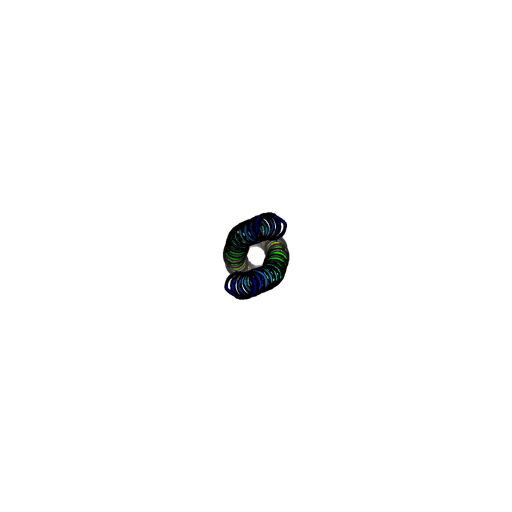7 -9.906 -4.766 1 98.88 44 SER B C 1
ATOM 869 O O . SER B 1 44 ? 6.348 -10.93 -5.391 1 98.88 44 SER B O 1
ATOM 871 N N . LEU B 1 45 ? 4.863 -9.547 -4.434 1 98.88 45 LEU B N 1
ATOM 872 C CA . LEU B 1 45 ? 3.76 -10.469 -4.688 1 98.88 45 LEU B CA 1
ATOM 873 C C . LEU B 1 45 ? 3.479 -10.578 -6.184 1 98.88 45 LEU B C 1
ATOM 875 O O . LEU B 1 45 ? 3.168 -11.664 -6.684 1 98.88 45 LEU B O 1
ATOM 879 N N . SER B 1 46 ? 3.611 -9.484 -6.844 1 98.88 46 SER B N 1
ATOM 880 C CA . SER B 1 46 ? 3.453 -9.508 -8.297 1 98.88 46 SER B CA 1
ATOM 881 C C . SER B 1 46 ? 4.484 -10.422 -8.953 1 98.88 46 SER B C 1
ATOM 883 O O . SER B 1 46 ? 4.16 -11.164 -9.883 1 98.88 46 SER B O 1
ATOM 885 N N . ASN B 1 47 ? 5.699 -10.375 -8.531 1 98.88 47 ASN B N 1
ATOM 886 C CA . ASN B 1 47 ? 6.742 -11.258 -9.039 1 98.88 47 ASN B CA 1
ATOM 887 C C . ASN B 1 47 ? 6.426 -12.727 -8.742 1 98.88 47 ASN B C 1
ATOM 889 O O . ASN B 1 47 ? 6.652 -13.594 -9.578 1 98.88 47 ASN B O 1
ATOM 893 N N . GLU B 1 48 ? 5.969 -12.891 -7.574 1 98.88 48 GLU B N 1
ATOM 894 C CA . GLU B 1 48 ? 5.625 -14.25 -7.176 1 98.88 48 GLU B CA 1
ATOM 895 C C . GLU B 1 48 ? 4.496 -14.812 -8.031 1 98.88 48 GLU B C 1
ATOM 897 O O . GLU B 1 48 ? 4.531 -15.977 -8.43 1 98.88 48 GLU B O 1
ATOM 902 N N . VAL B 1 49 ? 3.521 -14.055 -8.273 1 98.94 49 VAL B N 1
ATOM 903 C CA . VAL B 1 49 ? 2.414 -14.453 -9.141 1 98.94 49 VAL B CA 1
ATOM 904 C C . VAL B 1 49 ? 2.941 -14.805 -10.531 1 98.94 49 VAL B C 1
ATOM 906 O O . VAL B 1 49 ? 2.551 -15.82 -11.109 1 98.94 49 VAL B O 1
ATOM 909 N N . SER B 1 50 ? 3.848 -13.992 -11.039 1 98.88 50 SER B N 1
ATOM 910 C CA . SER B 1 50 ? 4.441 -14.242 -12.344 1 98.88 50 SER B CA 1
ATOM 911 C C . SER B 1 50 ? 5.195 -15.57 -12.367 1 98.88 50 SER B C 1
ATOM 913 O O . SER B 1 50 ? 5.074 -16.344 -13.328 1 98.88 50 SER B O 1
ATOM 915 N N . ARG B 1 51 ? 5.965 -15.773 -11.375 1 98.88 51 ARG B N 1
ATOM 916 C CA . ARG B 1 51 ? 6.727 -17.016 -11.266 1 98.88 51 ARG B CA 1
ATOM 917 C C . ARG B 1 51 ? 5.801 -18.219 -11.227 1 98.88 51 ARG B C 1
ATOM 919 O O . ARG B 1 51 ? 5.977 -19.172 -11.984 1 98.88 51 ARG B O 1
ATOM 926 N N . LEU B 1 52 ? 4.809 -18.188 -10.438 1 98.81 52 LEU B N 1
ATOM 927 C CA . LEU B 1 52 ? 3.871 -19.297 -10.258 1 98.81 52 LEU B CA 1
ATOM 928 C C . LEU B 1 52 ? 3.064 -19.531 -11.531 1 98.81 52 LEU B C 1
ATOM 930 O O . LEU B 1 52 ? 2.787 -20.672 -11.891 1 98.81 52 LEU B O 1
ATOM 934 N N . SER B 1 53 ? 2.734 -18.516 -12.172 1 98.88 53 SER B N 1
ATOM 935 C CA . SER B 1 53 ? 1.985 -18.625 -13.422 1 98.88 53 SER B CA 1
ATOM 936 C C . SER B 1 53 ? 2.811 -19.297 -14.508 1 98.88 53 SER B C 1
ATOM 938 O O . SER B 1 53 ? 2.293 -20.125 -15.258 1 98.88 53 SER B O 1
ATOM 940 N N . ARG B 1 54 ? 4.047 -19.016 -14.578 1 98.81 54 ARG B N 1
ATOM 941 C CA . ARG B 1 54 ? 4.938 -19.656 -15.539 1 98.81 54 ARG B CA 1
ATOM 942 C C . ARG B 1 54 ? 5.098 -21.141 -15.219 1 98.81 54 ARG B C 1
ATOM 944 O O . ARG B 1 54 ? 5.051 -21.984 -16.125 1 98.81 54 ARG B O 1
ATOM 951 N N . GLU B 1 55 ? 5.246 -21.375 -14.016 1 98.62 55 GLU B N 1
ATOM 952 C CA . GLU B 1 55 ? 5.379 -22.766 -13.578 1 98.62 55 GLU B CA 1
ATOM 953 C C . GLU B 1 55 ? 4.117 -23.562 -13.883 1 98.62 55 GLU B C 1
ATOM 955 O O . GLU B 1 55 ? 4.199 -24.703 -14.359 1 98.62 55 GLU B O 1
ATOM 960 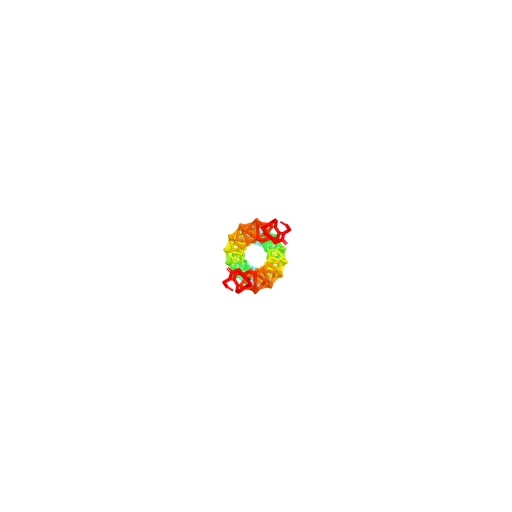N N . ASN B 1 56 ? 3.053 -22.953 -13.664 1 98.44 56 ASN B N 1
ATOM 961 C CA . ASN B 1 56 ? 1.767 -23.578 -13.945 1 98.44 56 ASN B CA 1
ATOM 962 C C . ASN B 1 56 ? 1.607 -23.891 -15.43 1 98.44 56 ASN B C 1
ATOM 964 O O . ASN B 1 56 ? 1.116 -24.953 -15.805 1 98.44 56 ASN B O 1
ATOM 968 N N . ARG B 1 57 ? 2.033 -22.953 -16.25 1 98.12 57 ARG B N 1
ATOM 969 C CA . ARG B 1 57 ? 1.965 -23.156 -17.688 1 98.12 57 ARG B CA 1
ATOM 970 C C . ARG B 1 57 ? 2.854 -24.328 -18.109 1 98.12 57 ARG B C 1
ATOM 972 O O . ARG B 1 57 ? 2.441 -25.156 -18.922 1 98.12 57 ARG B O 1
ATOM 979 N N . GLN B 1 58 ? 4.016 -24.453 -17.594 1 97.62 58 GLN B N 1
ATOM 980 C CA . GLN B 1 58 ? 4.957 -25.516 -17.922 1 97.62 58 GLN B CA 1
ATOM 981 C C . GLN B 1 58 ? 4.426 -26.875 -17.484 1 97.62 58 GLN B C 1
ATOM 983 O O . GLN B 1 58 ? 4.512 -27.844 -18.234 1 97.62 58 GLN B O 1
ATOM 988 N N . LEU B 1 59 ? 3.783 -26.891 -16.375 1 96.88 59 LEU B N 1
ATOM 989 C C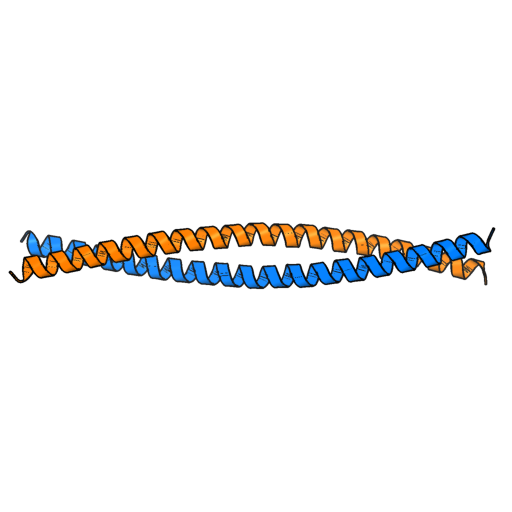A . LEU B 1 59 ? 3.238 -28.125 -15.852 1 96.88 59 LEU B CA 1
ATOM 990 C C . LEU B 1 59 ? 2.049 -28.594 -16.672 1 96.88 59 LEU B C 1
ATOM 992 O O . LEU B 1 59 ? 1.896 -29.797 -16.938 1 96.88 59 LEU B O 1
ATOM 996 N N . THR B 1 60 ? 1.287 -27.672 -17.062 1 96.19 60 THR B N 1
ATOM 997 C CA . THR B 1 60 ? 0.126 -28 -17.875 1 96.19 60 THR B CA 1
ATOM 998 C C . THR B 1 60 ? 0.56 -28.562 -19.234 1 96.19 60 THR B C 1
ATOM 1000 O O . THR B 1 60 ? -0.038 -29.531 -19.719 1 96.19 60 THR B O 1
ATOM 1003 N N . LEU B 1 61 ? 1.659 -28.078 -19.766 1 95.75 61 LEU B N 1
ATOM 1004 C CA . LEU B 1 61 ? 2.188 -28.578 -21.031 1 95.75 61 LEU B CA 1
ATOM 1005 C C . LEU B 1 61 ? 2.729 -30 -20.875 1 95.75 61 LEU B C 1
ATOM 1007 O O . LEU B 1 61 ? 2.488 -30.844 -21.734 1 95.75 61 LEU B O 1
ATOM 1011 N N . THR B 1 62 ? 3.379 -30.234 -19.844 1 92.44 62 THR B N 1
ATOM 1012 C CA . THR B 1 62 ? 3.945 -31.547 -19.594 1 92.44 62 THR B CA 1
ATOM 1013 C C . THR B 1 62 ? 2.84 -32.562 -19.344 1 92.44 62 THR B C 1
ATOM 1015 O O . THR B 1 62 ? 2.939 -33.719 -19.797 1 92.44 62 THR B O 1
ATOM 1018 N N . HIS B 1 63 ? 1.811 -32.188 -18.688 1 90.5 63 HIS B N 1
ATOM 1019 C CA . HIS B 1 63 ? 0.678 -33.062 -18.422 1 90.5 63 HIS B CA 1
ATOM 1020 C C . HIS B 1 63 ? -0.042 -33.438 -19.719 1 90.5 63 HIS B C 1
ATOM 1022 O O . HIS B 1 63 ? -0.453 -34.594 -19.891 1 90.5 63 HIS B O 1
ATOM 1028 N N . SER B 1 64 ? -0.141 -32.469 -20.516 1 91.31 64 SER B N 1
ATOM 1029 C CA . SER B 1 64 ? -0.784 -32.719 -21.812 1 91.31 64 SER B CA 1
ATOM 1030 C C . SER B 1 64 ? -0 -33.75 -22.625 1 91.31 64 SER B C 1
ATOM 1032 O O . SER B 1 64 ? -0.588 -34.625 -23.234 1 91.31 64 SER B O 1
ATOM 1034 N N . ARG B 1 65 ? 1.267 -33.719 -22.547 1 90.06 65 ARG B N 1
ATOM 1035 C CA . ARG B 1 65 ? 2.141 -34.625 -23.281 1 90.06 65 ARG B CA 1
ATOM 1036 C C . ARG B 1 65 ? 2.053 -36.031 -22.734 1 90.06 65 ARG B C 1
ATOM 1038 O O . ARG B 1 65 ? 2.072 -37.031 -23.484 1 90.06 65 ARG B O 1
ATOM 1045 N N . CYS B 1 66 ? 1.863 -36.094 -21.5 1 87.81 66 CYS B N 1
ATOM 1046 C CA . CYS B 1 66 ? 1.737 -37.375 -20.859 1 87.81 66 CYS B CA 1
ATOM 1047 C C . CYS B 1 66 ? 0.428 -38.062 -21.25 1 87.81 66 CYS B C 1
ATOM 1049 O O . CYS B 1 66 ? 0.397 -39.281 -21.5 1 87.81 66 CYS B O 1
ATOM 1051 N N . ASN B 1 67 ? -0.564 -37.312 -21.359 1 84.31 67 ASN B N 1
ATOM 1052 C CA . ASN B 1 67 ? -1.878 -37.844 -21.703 1 84.31 67 ASN B CA 1
ATOM 1053 C C . ASN B 1 67 ? -1.936 -38.281 -23.172 1 84.31 67 ASN B C 1
ATOM 1055 O O . ASN B 1 67 ? -2.625 -39.25 -23.5 1 84.31 67 ASN B O 1
ATOM 1059 N N . GLU B 1 68 ? -1.138 -37.688 -23.969 1 86.62 68 GLU B N 1
ATOM 1060 C CA . GLU B 1 68 ? -1.112 -38.031 -25.391 1 86.62 68 GLU B CA 1
ATOM 1061 C C . GLU B 1 68 ? -0.343 -39.312 -25.641 1 86.62 68 GLU B C 1
ATOM 1063 O O . GLU B 1 68 ? -0.652 -40.062 -26.578 1 86.62 68 GLU B O 1
ATOM 1068 N N . GLN B 1 69 ? 0.592 -39.75 -24.844 1 75.44 69 GLN B N 1
ATOM 1069 C CA . GLN B 1 69 ? 1.393 -40.969 -25 1 75.44 69 GLN B CA 1
ATOM 1070 C C . GLN B 1 69 ? 0.637 -42.188 -24.5 1 75.44 69 GLN B C 1
ATOM 1072 O O . GLN B 1 69 ? 1.043 -43.344 -24.766 1 75.44 69 GLN B O 1
ATOM 1077 N N . HIS B 1 70 ? -0.422 -42.125 -23.828 1 66.25 70 HIS B N 1
ATOM 1078 C CA . HIS B 1 70 ? -1.194 -43.25 -23.312 1 66.25 70 HIS B CA 1
ATOM 1079 C C . HIS B 1 70 ? -2.426 -43.5 -24.188 1 66.25 70 HIS B C 1
ATOM 1081 O O . HIS B 1 70 ? -3.25 -44.375 -23.859 1 66.25 70 HIS B O 1
ATOM 1087 N N . ILE B 1 71 ? -2.586 -42.562 -25.109 1 56.59 71 ILE B N 1
ATOM 1088 C CA . ILE B 1 71 ? -3.551 -42.938 -26.125 1 56.59 71 ILE B CA 1
ATOM 1089 C C . ILE B 1 71 ? -2.846 -43.688 -27.25 1 56.59 71 ILE B C 1
ATOM 1091 O O . ILE B 1 71 ? -1.717 -43.375 -27.625 1 56.59 71 ILE B O 1
#

Foldseek 3Di:
DVVVVVVVVVVVVVVVVVVVVVVVVVVVVVVVVVVVVVVVVVVVVVVVVVVVVVVVVVVVVVVVVVVVVVD/DVVVVVVVVVVVVVVVVVVVVVVVVVVVVVVVVVVVVVVVVVVVVVVVVVVVVVVVVVVVVVVVVVVVVVD

Organism: Oesophagostomum dentatum (NCBI:txid61180)

Sequence (142 aa):
MGAIFSAGSEKRSLQLAAEVNSRLQAVLEDALIKNITLKGSVDSLSNEVSRLSRENRQLTLTHSRCNEQHIMGAIFSAGSEKRSLQLAAEVNSRL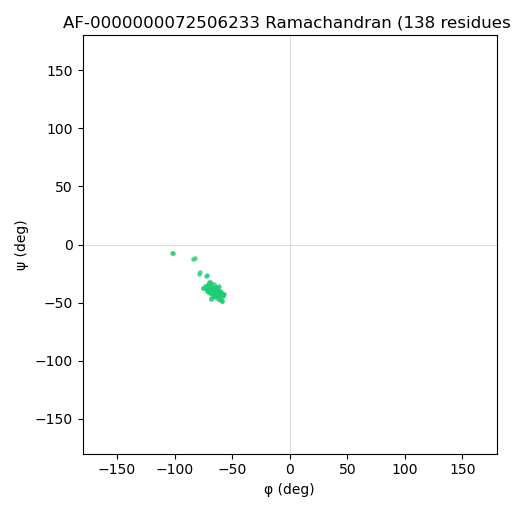QAVLEDALIKNITLKGSVDSLSNEVSRLSRENRQLTLTHSRCNEQHI

Radius of gyration: 30.8 Å; Cα contacts (8 Å, |Δi|>4): 85; chains: 2; bounding box: 15×99×56 Å

Secondary structure (DSSP, 8-state):
-HHHHHHHHHHHHHHHHHHHHHHHHHHHHHHHHHHHHHHHHHHHHHHHHHHHHHHHHHHHHHHHHHHHHT-/-HHHHHHHHHHHHHHHHHHHHHHHHHHHHHHHHHHHHHHHHHHHHHHHHHHHHHHHHHHHHHHHHHHHHT-